Protein AF-A0AAV9E7M4-F1 (afdb_monomer)

Structure (mmCIF, N/CA/C/O backbone):
data_AF-A0AAV9E7M4-F1
#
_entry.id   AF-A0AAV9E7M4-F1
#
loop_
_atom_site.group_PDB
_atom_site.id
_atom_site.type_symbol
_atom_site.label_atom_id
_atom_site.label_alt_id
_atom_site.label_comp_id
_atom_site.lab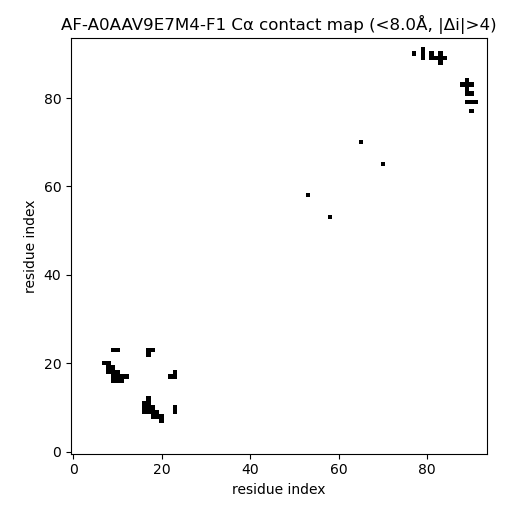el_asym_id
_atom_site.label_entity_id
_atom_site.label_seq_id
_atom_site.pdbx_PDB_ins_code
_atom_site.Cartn_x
_atom_site.Cartn_y
_atom_site.Cartn_z
_atom_site.occupancy
_atom_site.B_iso_or_equiv
_atom_site.auth_seq_id
_atom_site.auth_comp_id
_atom_site.auth_asym_id
_atom_site.auth_atom_id
_atom_site.pdbx_PDB_model_num
ATOM 1 N N . MET A 1 1 ? -23.392 27.775 10.803 1.00 44.06 1 MET A N 1
ATOM 2 C CA . MET A 1 1 ? -24.045 26.462 11.007 1.00 44.06 1 MET A CA 1
ATOM 3 C C . MET A 1 1 ? -23.042 25.546 11.709 1.00 44.06 1 MET A C 1
ATOM 5 O O . MET A 1 1 ? -22.050 25.166 11.103 1.00 44.06 1 MET A O 1
ATOM 9 N N . ARG A 1 2 ? -23.183 25.322 13.024 1.00 49.38 2 ARG A N 1
ATOM 10 C CA . ARG A 1 2 ? -22.173 24.615 13.836 1.00 49.38 2 ARG A CA 1
ATOM 11 C C . ARG A 1 2 ? -22.355 23.107 13.630 1.00 49.38 2 ARG A C 1
ATOM 13 O O . ARG A 1 2 ? -23.387 22.563 14.008 1.00 49.38 2 ARG A O 1
ATOM 20 N N . ARG A 1 3 ? -21.390 22.457 12.969 1.00 53.62 3 ARG A N 1
ATOM 21 C CA . ARG A 1 3 ? -21.380 21.003 12.738 1.00 53.62 3 ARG A CA 1
ATOM 22 C C . ARG A 1 3 ? -21.467 20.316 14.106 1.00 53.62 3 ARG A C 1
ATOM 24 O O . ARG A 1 3 ? -20.610 20.553 14.954 1.00 53.62 3 ARG A O 1
ATOM 31 N N . ARG A 1 4 ? -22.522 19.529 14.337 1.00 59.84 4 ARG A N 1
ATOM 32 C CA . ARG A 1 4 ? -22.651 18.662 15.517 1.00 59.84 4 ARG A CA 1
ATOM 33 C C . ARG A 1 4 ? -21.452 17.715 15.490 1.00 59.84 4 ARG A C 1
ATOM 35 O O . ARG A 1 4 ? -21.364 16.851 14.627 1.00 59.84 4 ARG A O 1
ATOM 42 N N . ILE A 1 5 ? -20.482 17.975 16.355 1.00 60.25 5 ILE A N 1
ATOM 43 C CA . ILE A 1 5 ? -19.310 17.122 16.538 1.00 60.25 5 ILE A CA 1
ATOM 44 C C . ILE A 1 5 ? -19.819 15.795 17.104 1.00 60.25 5 ILE A C 1
ATOM 46 O O . ILE A 1 5 ? -20.762 15.802 17.897 1.00 60.25 5 ILE A O 1
ATOM 50 N N . ASN A 1 6 ? -19.237 14.675 16.678 1.00 65.50 6 ASN A N 1
ATOM 51 C CA . ASN A 1 6 ? -19.617 13.343 17.145 1.00 65.50 6 ASN A CA 1
ATOM 52 C C . ASN A 1 6 ? -19.383 13.252 18.663 1.00 65.50 6 ASN A C 1
ATOM 54 O O . ASN A 1 6 ? -18.258 13.045 19.111 1.00 65.50 6 ASN A O 1
ATOM 58 N N . HIS A 1 7 ? -20.433 13.484 19.450 1.00 68.56 7 HIS A N 1
ATOM 59 C CA . HIS A 1 7 ? -20.403 13.377 20.902 1.00 68.56 7 HIS A CA 1
ATOM 60 C C . HIS A 1 7 ? -20.748 11.943 21.288 1.00 68.56 7 HIS A C 1
ATOM 62 O O . HIS A 1 7 ? -21.818 11.442 20.942 1.00 68.56 7 HIS A O 1
ATOM 68 N N . ILE A 1 8 ? -19.827 11.288 21.987 1.00 73.69 8 ILE A N 1
ATOM 69 C CA . ILE A 1 8 ? -20.048 9.961 22.551 1.00 73.69 8 ILE A CA 1
ATOM 70 C C . ILE A 1 8 ? -20.683 10.174 23.925 1.00 73.69 8 ILE A C 1
ATOM 72 O O . ILE A 1 8 ? -20.004 10.634 24.837 1.00 73.69 8 ILE A O 1
ATOM 76 N N . GLY A 1 9 ? -21.985 9.897 24.033 1.00 76.00 9 GLY A N 1
ATOM 77 C CA . GLY A 1 9 ? -22.751 10.089 25.270 1.00 76.00 9 GLY A CA 1
ATOM 78 C C . GLY A 1 9 ? -22.616 8.944 26.277 1.00 76.00 9 GLY A C 1
ATOM 79 O O . GLY A 1 9 ? -22.788 9.166 27.465 1.00 76.00 9 GLY A O 1
ATOM 80 N N . ALA A 1 10 ? -22.295 7.735 25.813 1.00 80.75 10 ALA A N 1
ATOM 81 C CA . ALA A 1 10 ? -22.037 6.587 26.671 1.00 80.75 10 ALA A CA 1
ATOM 82 C C . ALA A 1 10 ? -21.170 5.552 25.944 1.00 80.75 10 ALA A C 1
ATOM 84 O O . ALA A 1 10 ? -21.218 5.440 24.714 1.00 80.75 10 ALA A O 1
ATOM 85 N N . MET A 1 11 ? -20.387 4.787 26.699 1.00 81.12 11 MET A N 1
ATOM 86 C CA . MET A 1 11 ? -19.574 3.680 26.203 1.00 81.12 11 MET A CA 1
ATOM 87 C C . MET A 1 11 ? -19.762 2.452 27.092 1.00 81.12 11 MET A C 1
ATOM 89 O O . MET A 1 11 ? -19.671 2.539 28.313 1.00 81.12 11 MET A O 1
ATOM 93 N N . HIS A 1 12 ? -20.000 1.299 26.469 1.00 83.94 12 HIS A N 1
ATOM 94 C CA . HIS A 1 12 ? -20.114 0.020 27.163 1.00 83.94 12 HIS A CA 1
ATOM 95 C C . HIS A 1 12 ? -18.766 -0.704 27.158 1.00 83.94 12 HIS A C 1
ATOM 97 O O . HIS A 1 12 ? -18.149 -0.864 26.103 1.00 83.94 12 HIS A O 1
ATOM 103 N N . SER A 1 13 ? -18.329 -1.174 28.324 1.00 79.25 13 SER A N 1
ATOM 104 C CA . SER A 1 13 ? -17.147 -2.025 28.481 1.00 79.25 13 SER A CA 1
ATOM 105 C C . SER A 1 13 ? -17.512 -3.235 29.337 1.00 79.25 13 SER A C 1
ATOM 107 O O . SER A 1 13 ? -17.469 -3.183 30.566 1.00 79.25 13 SER A O 1
ATOM 109 N N . GLY A 1 14 ? -17.902 -4.331 28.681 1.00 81.50 14 GLY A N 1
ATOM 110 C CA . GLY A 1 14 ? -18.472 -5.497 29.360 1.00 81.50 14 GLY A CA 1
ATOM 111 C C . GLY A 1 14 ? -19.830 -5.156 29.976 1.00 81.50 14 GLY A C 1
ATOM 112 O O . GLY A 1 14 ? -20.714 -4.668 29.277 1.00 81.50 14 GLY A O 1
ATOM 113 N N . GLU A 1 15 ? -19.980 -5.385 31.280 1.00 82.38 15 GLU A N 1
ATOM 114 C CA . GLU A 1 15 ? -21.204 -5.060 32.032 1.00 82.38 15 GLU A CA 1
ATOM 115 C C . GLU A 1 15 ? -21.253 -3.602 32.525 1.00 82.38 15 GLU A C 1
ATOM 117 O O . GLU A 1 15 ? -22.278 -3.156 33.035 1.00 82.38 15 GLU A O 1
ATOM 122 N N . GLN A 1 16 ? -20.166 -2.838 32.377 1.00 79.94 16 GL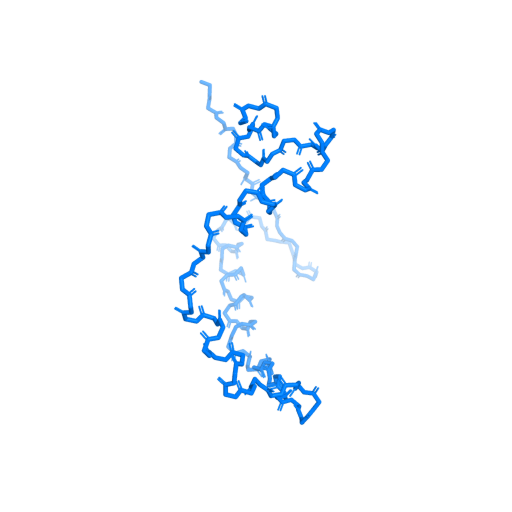N A N 1
ATOM 123 C CA . GLN A 1 16 ? -20.100 -1.452 32.841 1.00 79.94 16 GLN A CA 1
ATOM 124 C C . GLN A 1 16 ? -20.504 -0.467 31.740 1.00 79.94 16 GLN A C 1
ATOM 126 O O . GLN A 1 16 ? -20.058 -0.577 30.593 1.00 79.94 16 GLN A O 1
ATOM 131 N N . VAL A 1 17 ? -21.313 0.528 32.115 1.00 85.75 17 VAL A N 1
ATOM 132 C CA . VAL A 1 17 ? -21.695 1.667 31.269 1.00 85.75 17 VAL A CA 1
ATOM 133 C C . VAL A 1 17 ? -20.996 2.915 31.792 1.00 85.75 17 VAL A C 1
ATOM 135 O O . VAL A 1 17 ? -21.156 3.274 32.956 1.00 85.75 17 VAL A O 1
ATOM 138 N N . LEU A 1 18 ? -20.210 3.562 30.935 1.00 83.94 18 LEU A N 1
ATOM 139 C CA . LEU A 1 18 ? -19.523 4.813 31.240 1.00 83.94 18 LEU A CA 1
ATOM 140 C C . LEU A 1 18 ? -20.208 5.958 30.500 1.00 83.94 18 LEU A C 1
ATOM 142 O O . LEU A 1 18 ? -20.248 5.952 29.272 1.00 83.94 18 LEU A O 1
ATOM 146 N N . GLU A 1 19 ? -20.711 6.941 31.239 1.00 84.12 19 GLU A N 1
ATOM 147 C CA . GLU A 1 19 ? -21.390 8.125 30.686 1.00 84.12 19 GLU A CA 1
ATOM 148 C C . GLU A 1 19 ? -20.541 9.397 30.826 1.00 84.12 19 GLU A C 1
ATOM 150 O O . GLU A 1 19 ? -20.650 10.331 30.031 1.00 84.12 19 GLU A O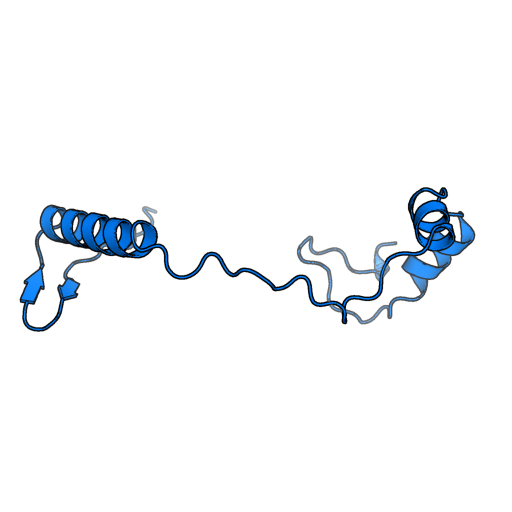 1
ATOM 155 N N . ALA A 1 20 ? -19.645 9.438 31.817 1.00 84.19 20 ALA A N 1
ATOM 156 C CA . ALA A 1 20 ? -18.765 10.576 32.018 1.00 84.19 20 ALA A CA 1
ATOM 157 C C . ALA A 1 20 ? -17.659 10.609 30.954 1.00 84.19 20 ALA A C 1
ATOM 159 O O . ALA A 1 20 ? -16.946 9.633 30.711 1.00 84.19 20 ALA A O 1
ATOM 160 N N . GLN A 1 21 ? -17.474 11.777 30.336 1.00 80.69 21 GLN A N 1
ATOM 161 C CA . GLN A 1 21 ? -16.534 11.951 29.230 1.00 80.69 21 GLN A CA 1
ATOM 162 C C . GLN A 1 21 ? -15.077 11.645 29.621 1.00 80.69 21 GLN A C 1
ATOM 164 O O . GLN A 1 21 ? -14.322 11.129 28.796 1.00 80.69 21 GLN A O 1
ATOM 169 N N . GLU A 1 22 ? -14.674 11.954 30.854 1.00 85.38 22 GLU A N 1
ATOM 170 C CA . GLU A 1 22 ? -13.319 11.660 31.338 1.00 85.38 22 GLU A CA 1
ATOM 171 C C . GLU A 1 22 ? -13.090 10.157 31.522 1.00 85.38 22 GLU A C 1
ATOM 173 O O . GLU A 1 22 ? -12.041 9.649 31.125 1.00 85.38 22 GLU A O 1
ATOM 178 N N . ASP A 1 23 ? -14.098 9.421 31.987 1.00 83.81 23 ASP A N 1
ATOM 179 C CA . ASP A 1 23 ? -14.010 7.967 32.142 1.00 83.81 23 ASP A CA 1
ATOM 180 C C . ASP A 1 23 ? -13.907 7.274 30.778 1.00 83.81 23 ASP A C 1
ATOM 182 O O . ASP A 1 23 ? -13.087 6.373 30.589 1.00 83.81 23 ASP A O 1
ATOM 186 N N . ILE A 1 24 ? -14.667 7.755 29.786 1.00 85.44 24 ILE A N 1
ATOM 187 C CA . ILE A 1 24 ? -14.588 7.278 28.397 1.00 85.44 24 ILE A CA 1
ATOM 188 C C . ILE A 1 24 ? -13.189 7.533 27.814 1.00 85.44 24 ILE A C 1
ATOM 190 O O . ILE A 1 24 ? -12.605 6.644 27.186 1.00 85.44 24 ILE A O 1
ATOM 194 N N . LYS A 1 25 ? -12.619 8.728 28.025 1.00 87.06 25 LYS A N 1
ATOM 195 C CA . LYS A 1 25 ? -11.251 9.046 27.575 1.00 87.06 25 LYS A CA 1
ATOM 196 C C . LYS A 1 25 ? -10.229 8.123 28.229 1.00 87.06 25 LYS A C 1
ATOM 198 O O . LYS A 1 25 ? -9.383 7.565 27.528 1.00 87.06 25 LYS A O 1
ATOM 203 N N . GLN A 1 26 ? -10.311 7.948 29.545 1.00 87.25 26 GLN A N 1
ATOM 204 C CA . GLN A 1 26 ? -9.367 7.127 30.293 1.00 87.25 26 GLN A CA 1
ATOM 205 C C . GLN A 1 26 ? -9.446 5.655 29.870 1.00 87.25 26 GLN A C 1
ATOM 207 O O . GLN A 1 26 ? -8.407 5.012 29.689 1.00 87.25 26 GLN A O 1
ATOM 212 N N . LEU A 1 27 ? -10.658 5.138 29.642 1.00 87.12 27 LEU A N 1
ATOM 213 C CA . LEU A 1 27 ? -10.876 3.792 29.121 1.00 87.12 27 LEU A CA 1
ATOM 214 C C . LEU A 1 27 ? -10.225 3.616 27.743 1.00 87.12 27 LEU A C 1
ATOM 216 O O . LEU A 1 27 ? -9.493 2.647 27.540 1.00 87.12 27 LEU A O 1
ATOM 220 N N . LEU A 1 28 ? -10.441 4.555 26.816 1.00 87.81 28 LEU A N 1
ATOM 221 C CA . LEU A 1 28 ? -9.854 4.503 25.474 1.00 87.81 28 LEU A CA 1
ATOM 222 C C . LEU A 1 28 ? -8.326 4.527 25.522 1.00 87.81 28 LEU A C 1
ATOM 224 O O . LEU A 1 28 ? -7.672 3.681 24.907 1.00 87.81 28 LEU A O 1
ATOM 228 N N . VAL A 1 29 ? -7.752 5.464 26.279 1.00 90.12 29 VAL A N 1
ATOM 229 C CA . VAL A 1 29 ? -6.297 5.573 26.438 1.00 90.12 29 VAL A CA 1
ATOM 230 C C . VAL A 1 29 ? -5.734 4.283 27.023 1.00 90.12 29 VAL A C 1
ATOM 232 O O . VAL A 1 29 ? -4.767 3.750 26.480 1.00 90.12 29 VAL A O 1
ATOM 235 N N . SER A 1 30 ? -6.346 3.743 28.079 1.00 86.81 30 SER A N 1
ATOM 236 C CA . SER A 1 30 ? -5.924 2.482 28.698 1.00 86.81 30 SER A CA 1
ATOM 237 C C . SER A 1 30 ? -5.999 1.308 27.716 1.00 86.81 30 SER A C 1
ATOM 239 O O . SER A 1 30 ? -5.008 0.596 27.525 1.00 86.81 30 SER A O 1
ATOM 241 N N . HIS A 1 31 ? -7.133 1.153 27.026 1.00 86.00 31 HIS A N 1
ATOM 242 C CA . HIS A 1 31 ? -7.367 0.083 26.060 1.00 86.00 31 HIS A CA 1
ATOM 243 C C . HIS A 1 31 ? -6.312 0.081 24.953 1.00 86.00 31 HIS A C 1
ATOM 245 O O . HIS A 1 31 ? -5.657 -0.936 24.717 1.00 86.00 31 HIS A O 1
ATOM 251 N N . PHE A 1 32 ? -6.099 1.228 24.304 1.00 85.12 32 PHE A N 1
ATOM 252 C CA . PHE A 1 32 ? -5.132 1.325 23.216 1.00 85.12 32 PHE A CA 1
ATOM 253 C C . PHE A 1 32 ? -3.690 1.251 23.718 1.00 85.12 32 PHE A C 1
ATOM 255 O O . PHE A 1 32 ? -2.876 0.567 23.105 1.00 85.12 32 PHE A O 1
ATOM 262 N N . THR A 1 33 ? -3.368 1.839 24.872 1.00 86.00 33 THR A N 1
ATOM 263 C CA . THR A 1 33 ? -2.031 1.702 25.473 1.00 86.00 33 THR A CA 1
ATOM 264 C C . THR A 1 33 ? -1.687 0.236 25.716 1.00 86.00 33 THR A C 1
ATOM 266 O O . THR A 1 33 ? -0.585 -0.194 25.389 1.00 86.00 33 THR A O 1
ATOM 269 N N . LEU A 1 34 ? -2.622 -0.560 26.240 1.00 81.25 34 LEU A N 1
ATOM 270 C CA . LEU A 1 34 ? -2.426 -2.000 26.418 1.00 81.25 34 LEU A CA 1
ATOM 271 C C . LEU A 1 34 ? -2.360 -2.740 25.077 1.00 81.25 34 LEU A C 1
ATOM 273 O O . LEU A 1 34 ? -1.512 -3.616 24.906 1.00 81.25 34 LEU A O 1
ATOM 277 N N . ALA A 1 35 ? -3.208 -2.371 24.115 1.00 77.94 35 ALA A N 1
ATOM 278 C CA . ALA A 1 35 ? -3.221 -2.975 22.787 1.00 77.94 35 ALA A CA 1
ATOM 279 C C . ALA A 1 35 ? -1.903 -2.772 22.021 1.00 77.94 35 ALA A C 1
ATOM 281 O O . ALA A 1 35 ? -1.518 -3.678 21.282 1.00 77.94 35 ALA A O 1
ATOM 282 N N . TYR A 1 36 ? -1.238 -1.625 22.216 1.00 74.88 36 TYR A N 1
ATOM 283 C CA . TYR A 1 36 ? 0.037 -1.266 21.584 1.00 74.88 36 TYR A CA 1
ATOM 284 C C . TYR A 1 36 ? 1.276 -1.638 22.416 1.00 74.88 36 TYR A C 1
ATOM 286 O O . TYR A 1 36 ? 2.342 -1.828 21.843 1.00 74.88 36 TYR A O 1
ATOM 294 N N . LYS A 1 37 ? 1.167 -1.757 23.748 1.00 72.69 37 LYS A N 1
ATOM 295 C CA . LYS A 1 37 ? 2.253 -2.275 24.607 1.00 72.69 37 LYS A CA 1
ATOM 296 C C . LYS A 1 37 ? 2.418 -3.780 24.498 1.00 72.69 37 LYS A C 1
ATOM 298 O O . LYS A 1 37 ? 3.511 -4.295 24.717 1.00 72.69 37 LYS A O 1
ATOM 303 N N . LYS A 1 38 ? 1.328 -4.500 24.229 1.00 61.53 38 LYS A N 1
ATOM 304 C CA . LYS A 1 38 ? 1.412 -5.922 23.933 1.00 61.53 38 LYS A CA 1
ATOM 305 C C . LYS A 1 38 ? 2.192 -6.023 22.630 1.00 61.53 38 LYS A C 1
ATOM 307 O O . LYS A 1 38 ? 1.700 -5.559 21.606 1.00 61.53 38 LYS A O 1
ATOM 312 N N . ASP A 1 39 ? 3.382 -6.614 22.698 1.00 61.22 39 ASP A N 1
ATOM 313 C CA . ASP A 1 39 ? 4.191 -7.067 21.563 1.00 61.22 39 ASP A CA 1
ATOM 314 C C . ASP A 1 39 ? 3.383 -8.140 20.805 1.00 61.22 39 ASP A C 1
ATOM 316 O O . ASP A 1 39 ? 3.674 -9.338 20.811 1.00 61.22 39 ASP A O 1
ATOM 320 N N . ARG A 1 40 ? 2.243 -7.734 20.234 1.00 57.53 40 ARG A N 1
ATOM 321 C CA . ARG A 1 40 ? 1.420 -8.540 19.352 1.00 57.53 40 ARG A CA 1
ATOM 322 C C . ARG A 1 40 ? 2.231 -8.634 18.096 1.00 57.53 40 ARG A C 1
ATOM 324 O O . ARG A 1 40 ? 2.113 -7.761 17.247 1.00 57.53 40 ARG A O 1
ATOM 331 N N . HIS A 1 41 ? 3.100 -9.641 18.108 1.00 57.09 41 HIS A N 1
ATOM 332 C CA . HIS A 1 41 ? 3.883 -10.155 17.010 1.00 57.09 41 HIS A CA 1
ATOM 333 C C . HIS A 1 41 ? 4.068 -9.065 15.981 1.00 57.09 41 HIS A C 1
ATOM 335 O O . HIS A 1 41 ? 3.269 -8.958 15.049 1.00 57.09 41 HIS A O 1
ATOM 341 N N . ARG A 1 42 ? 5.099 -8.229 16.185 1.00 54.09 42 ARG A N 1
ATOM 342 C CA . ARG A 1 42 ? 5.758 -7.550 15.072 1.00 54.09 42 ARG A CA 1
ATOM 343 C C . ARG A 1 42 ? 5.692 -8.565 13.948 1.00 54.09 42 ARG A C 1
ATOM 345 O O . ARG A 1 42 ? 6.229 -9.652 14.153 1.00 54.09 42 ARG A O 1
ATOM 352 N N . ILE A 1 43 ? 4.870 -8.313 12.923 1.00 56.00 43 ILE A N 1
ATOM 353 C CA . ILE A 1 43 ? 4.648 -9.295 11.870 1.00 56.00 43 ILE A CA 1
ATOM 354 C C . ILE A 1 43 ? 6.039 -9.447 11.290 1.00 56.00 43 ILE A C 1
ATOM 356 O O . ILE A 1 43 ? 6.499 -8.602 10.524 1.00 56.00 43 ILE A O 1
ATOM 360 N N . SER A 1 44 ? 6.769 -10.454 11.759 1.00 54.22 44 SER A N 1
ATOM 361 C CA . SER A 1 44 ? 7.953 -10.922 11.105 1.00 54.22 44 SER A CA 1
ATOM 362 C C . SER A 1 44 ? 7.329 -11.588 9.911 1.00 54.22 44 SER A C 1
ATOM 364 O O . SER A 1 44 ? 6.941 -12.755 9.948 1.00 54.22 44 SER A O 1
ATOM 366 N N . VAL A 1 45 ? 7.115 -10.779 8.878 1.00 56.78 45 VAL A N 1
ATOM 367 C CA . VAL A 1 45 ? 7.129 -11.295 7.535 1.00 56.78 45 VAL A CA 1
ATOM 368 C C . VAL A 1 45 ? 8.490 -11.962 7.494 1.00 56.78 45 VAL A C 1
ATOM 370 O O . VAL A 1 45 ? 9.518 -11.289 7.436 1.00 56.78 45 VAL A O 1
ATOM 373 N N . SER A 1 46 ? 8.486 -13.276 7.726 1.00 58.19 46 SER A N 1
ATOM 374 C CA . SER A 1 46 ? 9.487 -14.160 7.172 1.00 58.19 46 SER A CA 1
ATOM 375 C C . SER A 1 46 ? 9.615 -13.656 5.748 1.00 58.19 46 SER A C 1
ATOM 377 O O . SER A 1 46 ? 8.655 -13.742 4.979 1.00 58.19 46 SER A O 1
ATOM 379 N N . VAL A 1 47 ? 10.691 -12.919 5.468 1.00 60.28 47 VAL A N 1
ATOM 380 C CA . VAL A 1 47 ? 11.036 -12.525 4.108 1.00 60.28 47 VAL A CA 1
ATOM 381 C C . VAL A 1 47 ? 11.448 -13.850 3.503 1.00 60.28 47 VAL A C 1
ATOM 383 O O . VAL A 1 47 ? 12.613 -14.232 3.564 1.00 60.28 47 VAL A O 1
ATOM 386 N N . ASP A 1 48 ? 10.424 -14.612 3.138 1.00 60.06 48 ASP A N 1
ATOM 387 C CA . ASP A 1 48 ? 10.520 -16.019 2.834 1.00 60.06 48 ASP A CA 1
ATOM 388 C C . ASP A 1 48 ? 11.470 -16.173 1.655 1.00 60.06 48 ASP A C 1
ATOM 390 O O . ASP A 1 48 ? 11.578 -15.281 0.801 1.00 60.06 48 ASP A O 1
ATOM 394 N N . GLU A 1 49 ? 12.145 -17.312 1.588 1.00 58.84 49 GLU A N 1
ATOM 395 C CA . GLU A 1 49 ? 13.020 -17.653 0.462 1.00 58.84 49 GLU A CA 1
ATOM 396 C C . GLU A 1 49 ? 12.253 -17.676 -0.881 1.00 58.84 49 GLU A C 1
ATOM 398 O O . GLU A 1 49 ? 12.866 -17.597 -1.947 1.00 58.84 49 GLU A O 1
ATOM 403 N N . ASP A 1 50 ? 10.915 -17.684 -0.816 1.00 65.50 50 ASP A N 1
ATOM 404 C CA . ASP A 1 50 ? 9.967 -17.610 -1.931 1.00 65.50 50 ASP A CA 1
ATOM 405 C C . ASP A 1 50 ? 9.792 -16.208 -2.539 1.00 65.50 50 ASP A C 1
ATOM 407 O O . ASP A 1 50 ? 9.206 -16.060 -3.622 1.00 65.50 50 ASP A O 1
ATOM 411 N N . LEU A 1 51 ? 10.301 -15.148 -1.900 1.00 71.12 51 LEU A N 1
ATOM 412 C CA . LEU A 1 51 ? 10.338 -13.838 -2.544 1.00 71.12 51 LEU A CA 1
ATOM 413 C C . LEU A 1 51 ? 11.400 -13.848 -3.643 1.00 71.12 51 LEU A C 1
ATOM 415 O O . LEU A 1 51 ? 12.601 -13.954 -3.389 1.00 71.12 51 LEU A O 1
ATOM 419 N N . LYS A 1 52 ? 10.949 -13.692 -4.895 1.00 77.38 52 LYS A N 1
ATOM 420 C CA . LYS A 1 52 ? 11.841 -13.576 -6.054 1.00 77.38 52 LYS A CA 1
ATOM 421 C C . LYS A 1 52 ? 12.856 -12.464 -5.806 1.00 77.38 52 LYS A C 1
ATOM 423 O O . LYS A 1 52 ? 12.505 -11.285 -5.759 1.00 77.38 52 LYS A O 1
ATOM 428 N N . LYS A 1 53 ? 14.123 -12.853 -5.668 1.00 79.94 53 LYS A N 1
ATOM 429 C CA . LYS A 1 53 ? 15.229 -11.911 -5.506 1.00 79.94 53 LYS A CA 1
ATOM 430 C C . LYS A 1 53 ? 15.360 -11.075 -6.775 1.00 79.94 53 LYS A C 1
ATOM 432 O O . LYS A 1 53 ? 15.391 -11.611 -7.882 1.00 79.94 53 LYS A O 1
ATOM 437 N N . VAL A 1 54 ? 15.444 -9.761 -6.597 1.00 82.69 54 VAL A N 1
ATOM 438 C CA . VAL A 1 54 ? 15.714 -8.820 -7.686 1.00 82.69 54 VAL A CA 1
ATOM 439 C C . VAL A 1 54 ? 17.117 -9.105 -8.217 1.00 82.69 54 VAL A C 1
ATOM 441 O O . VAL A 1 54 ? 18.093 -9.112 -7.466 1.00 82.69 54 VAL A O 1
ATOM 444 N N . THR A 1 55 ? 17.215 -9.392 -9.508 1.00 86.38 55 THR A N 1
ATOM 445 C CA . THR A 1 55 ? 18.483 -9.657 -10.194 1.00 86.38 55 THR A CA 1
ATOM 446 C C . THR A 1 55 ? 19.208 -8.344 -10.505 1.00 86.38 55 THR A C 1
ATOM 448 O O . THR A 1 55 ? 18.604 -7.274 -10.521 1.00 86.38 55 THR A O 1
ATOM 451 N N . GLY A 1 56 ? 20.506 -8.407 -10.821 1.00 86.81 56 GLY A N 1
ATOM 452 C CA . GLY A 1 56 ? 21.278 -7.211 -11.189 1.00 86.81 56 GLY A CA 1
ATOM 453 C C . GLY A 1 56 ? 20.676 -6.423 -12.362 1.0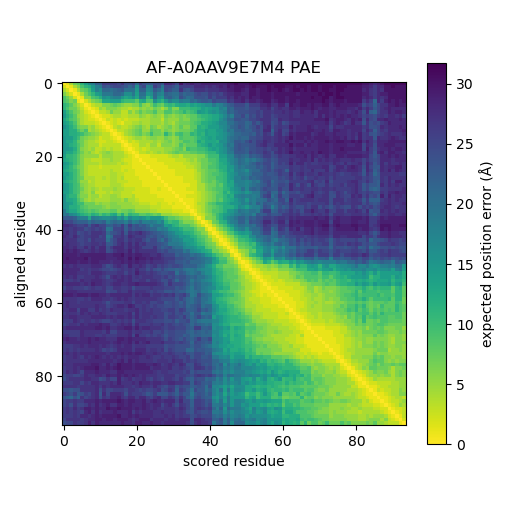0 86.81 56 GLY A C 1
ATOM 454 O O . GLY A 1 56 ? 20.632 -5.201 -12.312 1.00 86.81 56 GLY A O 1
ATOM 455 N N . HIS A 1 57 ? 20.129 -7.105 -13.376 1.00 87.00 57 HIS A N 1
ATOM 456 C CA . HIS A 1 57 ? 19.490 -6.429 -14.512 1.00 87.00 57 HIS A CA 1
ATOM 457 C C . HIS A 1 57 ? 18.187 -5.720 -14.122 1.00 87.00 57 HIS A C 1
ATOM 459 O O . HIS A 1 57 ? 17.915 -4.638 -14.627 1.00 87.00 57 HIS A O 1
ATOM 465 N N . MET A 1 58 ? 17.409 -6.283 -13.189 1.00 88.00 58 MET A N 1
ATOM 466 C CA . MET A 1 58 ? 16.189 -5.637 -12.697 1.00 88.00 58 MET A CA 1
ATOM 467 C C . MET A 1 58 ? 16.504 -4.349 -11.927 1.00 88.00 58 MET A C 1
ATOM 469 O O . MET A 1 58 ? 15.724 -3.403 -11.992 1.00 88.00 58 MET A O 1
ATOM 473 N N . TRP A 1 59 ? 17.645 -4.292 -11.230 1.00 88.56 59 TRP A N 1
ATOM 474 C CA . TRP A 1 59 ? 18.131 -3.056 -10.609 1.00 88.56 59 TRP A CA 1
ATOM 475 C C . TRP A 1 59 ? 18.489 -2.002 -11.654 1.00 88.56 59 TRP A C 1
ATOM 477 O O . TRP A 1 59 ? 18.041 -0.863 -11.555 1.00 88.56 59 TRP A O 1
ATOM 487 N N . THR A 1 60 ? 19.223 -2.396 -12.696 1.00 88.44 60 THR A N 1
ATOM 488 C CA . THR A 1 60 ? 19.565 -1.492 -13.801 1.00 88.44 60 THR A CA 1
ATOM 489 C C . THR A 1 60 ? 18.320 -0.965 -14.519 1.00 88.44 60 THR A C 1
ATOM 491 O O . THR A 1 60 ? 18.247 0.223 -14.814 1.00 88.44 60 THR A O 1
ATOM 494 N N . ASP A 1 61 ? 17.314 -1.810 -14.749 1.00 87.25 61 ASP A N 1
ATOM 495 C CA . ASP A 1 61 ? 16.048 -1.406 -15.372 1.00 87.25 61 ASP A CA 1
ATOM 496 C C . ASP A 1 61 ? 15.235 -0.430 -14.508 1.00 87.25 61 ASP A C 1
ATOM 498 O O . ASP A 1 61 ? 14.484 0.386 -15.048 1.00 87.25 61 ASP A O 1
ATOM 502 N N . LEU A 1 62 ? 15.362 -0.517 -13.179 1.00 86.38 62 LEU A N 1
ATOM 503 C CA . LEU A 1 62 ? 14.678 0.370 -12.238 1.00 86.38 62 LEU A CA 1
ATOM 504 C C . LEU A 1 62 ? 15.306 1.770 -12.213 1.00 86.38 62 LEU A C 1
ATOM 506 O O . LEU A 1 62 ? 14.592 2.762 -12.081 1.00 86.38 62 LEU A O 1
ATOM 510 N N . GLU A 1 63 ? 16.629 1.840 -12.347 1.00 89.75 63 GLU A N 1
ATOM 511 C CA . GLU A 1 63 ? 17.390 3.094 -12.387 1.00 89.75 63 GLU A CA 1
ATOM 512 C C . GLU A 1 63 ? 17.428 3.721 -13.788 1.00 89.75 63 GLU A C 1
ATOM 514 O O . GLU A 1 63 ? 17.751 4.902 -13.942 1.00 89.75 63 GLU A O 1
ATOM 519 N N . ALA A 1 64 ? 17.088 2.950 -14.823 1.00 89.00 64 ALA A N 1
ATOM 520 C CA . ALA A 1 64 ? 17.103 3.422 -16.194 1.00 89.00 64 ALA A CA 1
ATOM 521 C C . ALA A 1 64 ? 16.066 4.542 -16.425 1.00 89.00 64 ALA A C 1
ATOM 523 O O . ALA A 1 64 ? 14.910 4.440 -15.999 1.00 89.00 64 ALA A O 1
ATOM 524 N N . PRO A 1 65 ? 16.425 5.600 -17.175 1.00 89.88 65 PRO A N 1
ATOM 525 C CA . PRO A 1 65 ? 15.481 6.648 -17.530 1.00 89.88 65 PRO A CA 1
ATOM 526 C C . PRO A 1 65 ? 14.348 6.100 -18.408 1.00 89.88 65 PRO A C 1
ATOM 528 O O . PRO A 1 65 ? 14.550 5.267 -19.296 1.00 89.88 65 PRO A O 1
ATOM 531 N N . PHE A 1 66 ? 13.133 6.612 -18.202 1.00 89.31 66 PHE A N 1
ATOM 532 C CA . PHE A 1 66 ? 11.996 6.245 -19.040 1.00 89.31 66 PHE A CA 1
ATOM 533 C C . PHE A 1 66 ? 12.156 6.811 -20.453 1.00 89.31 66 PHE A C 1
ATOM 535 O O . PHE A 1 66 ? 12.367 8.008 -20.643 1.00 89.31 66 PHE A O 1
ATOM 542 N N . SER A 1 67 ? 11.984 5.962 -21.467 1.00 90.62 67 SER A N 1
ATOM 543 C CA . SER A 1 67 ? 11.902 6.439 -22.846 1.00 90.62 67 SER A CA 1
ATOM 544 C C . SER A 1 67 ? 10.549 7.101 -23.106 1.00 90.62 67 SER A C 1
ATOM 546 O O . SER A 1 67 ? 9.511 6.652 -22.614 1.00 90.62 67 SER A O 1
ATOM 548 N N . VAL A 1 68 ? 10.537 8.137 -23.948 1.00 89.88 68 VAL A N 1
ATOM 549 C CA . VAL A 1 68 ? 9.304 8.843 -24.345 1.00 89.88 68 VAL A CA 1
ATOM 550 C C . VAL A 1 68 ? 8.255 7.871 -24.891 1.00 89.88 68 VAL A C 1
ATOM 552 O O . VAL A 1 68 ? 7.076 7.982 -24.568 1.00 89.88 68 VAL A O 1
ATOM 555 N N . ASN A 1 69 ? 8.677 6.875 -25.673 1.00 89.81 69 ASN A N 1
ATOM 556 C CA . ASN A 1 69 ? 7.776 5.861 -26.221 1.00 89.81 69 ASN A CA 1
ATOM 557 C C . ASN A 1 69 ? 7.155 4.983 -25.126 1.00 89.81 69 ASN A C 1
ATOM 559 O O . ASN A 1 69 ? 5.966 4.678 -25.200 1.00 89.81 69 ASN A O 1
ATOM 563 N N . LYS A 1 70 ? 7.927 4.611 -24.094 1.00 87.00 70 LYS A N 1
ATOM 564 C CA . LYS A 1 70 ? 7.429 3.834 -22.948 1.00 87.00 70 LYS A CA 1
ATOM 565 C C . LYS A 1 70 ? 6.406 4.637 -22.143 1.00 87.00 70 LYS A C 1
ATOM 567 O O . LYS A 1 70 ? 5.368 4.087 -21.788 1.00 87.00 70 LYS A O 1
ATOM 572 N N . VAL A 1 71 ? 6.659 5.930 -21.930 1.00 88.12 71 VAL A N 1
ATOM 573 C CA . VAL A 1 71 ? 5.715 6.838 -21.256 1.00 88.12 71 VAL A CA 1
ATOM 574 C C . VAL A 1 71 ? 4.432 6.989 -22.071 1.00 88.12 71 VAL A C 1
ATOM 576 O O . VAL A 1 71 ? 3.350 6.757 -21.543 1.00 88.12 71 VAL A O 1
ATOM 579 N N . LYS A 1 72 ? 4.536 7.300 -23.369 1.00 86.00 72 LYS A N 1
ATOM 580 C CA . LYS A 1 7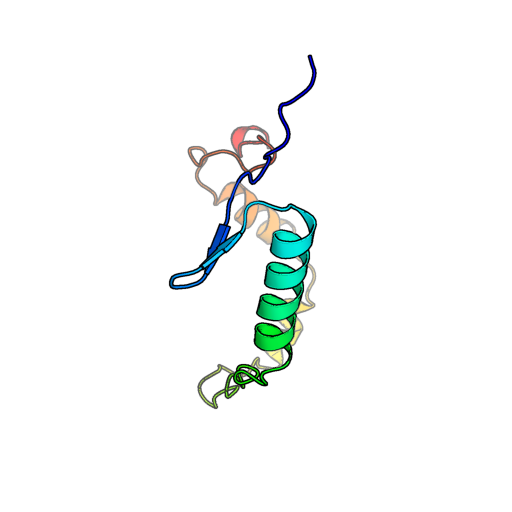2 ? 3.367 7.435 -24.252 1.00 86.00 72 LYS A CA 1
ATOM 581 C C . LYS A 1 72 ? 2.528 6.165 -24.273 1.00 86.00 72 LYS A C 1
ATOM 583 O O . LYS A 1 72 ? 1.317 6.241 -24.115 1.00 86.00 72 LYS A O 1
ATOM 588 N N . LYS A 1 73 ? 3.169 5.001 -24.417 1.00 86.62 73 LYS A N 1
ATOM 589 C CA . LYS A 1 73 ? 2.462 3.722 -24.363 1.00 86.62 73 LYS A CA 1
ATOM 590 C C . LYS A 1 73 ? 1.725 3.576 -23.033 1.00 86.62 73 LYS A C 1
ATOM 592 O O . LYS A 1 73 ? 0.530 3.361 -23.052 1.00 86.62 73 LYS A O 1
ATOM 597 N N . ALA A 1 74 ? 2.392 3.765 -21.897 1.00 84.81 74 ALA A N 1
ATOM 598 C CA . ALA A 1 74 ? 1.755 3.608 -20.589 1.00 84.81 74 ALA A CA 1
ATOM 599 C C . ALA A 1 74 ? 0.559 4.553 -20.361 1.00 84.81 74 ALA A C 1
ATOM 601 O O . ALA A 1 74 ? -0.408 4.154 -19.723 1.00 84.81 74 ALA A O 1
ATOM 602 N N . VAL A 1 75 ? 0.613 5.781 -20.885 1.00 80.75 75 VAL A N 1
ATOM 603 C CA . VAL A 1 75 ? -0.480 6.760 -20.760 1.00 80.75 75 VAL A CA 1
ATOM 604 C C . VAL A 1 75 ? -1.678 6.384 -21.636 1.00 80.75 75 VAL A C 1
ATOM 606 O O . VAL A 1 75 ? -2.812 6.420 -21.166 1.00 80.75 75 VAL A O 1
ATOM 609 N N . PHE A 1 76 ? -1.440 5.995 -22.891 1.00 79.44 76 PHE A N 1
ATOM 610 C CA . PHE A 1 76 ? -2.507 5.756 -23.873 1.00 79.44 76 PHE A CA 1
ATOM 611 C C . PHE A 1 76 ? -2.977 4.296 -23.965 1.00 79.44 76 PHE A C 1
ATOM 613 O O . PHE A 1 76 ? -3.968 4.021 -24.633 1.00 79.44 76 PHE A O 1
ATOM 620 N N . ASP A 1 77 ? -2.309 3.362 -23.284 1.00 82.25 77 ASP A N 1
ATOM 621 C CA . ASP A 1 77 ? -2.733 1.954 -23.155 1.00 82.25 77 ASP A CA 1
ATOM 622 C C . ASP A 1 77 ? -3.838 1.774 -22.093 1.00 82.25 77 ASP A C 1
ATOM 624 O O . ASP A 1 77 ? -4.277 0.663 -21.795 1.00 82.25 77 ASP A O 1
ATOM 628 N N . VAL A 1 78 ? -4.309 2.873 -21.494 1.00 77.69 78 VAL A N 1
ATOM 629 C CA . VAL A 1 78 ? -5.414 2.854 -20.539 1.00 77.69 78 VAL A CA 1
ATOM 630 C C . VAL A 1 78 ? -6.731 3.149 -21.256 1.00 77.69 78 VAL A C 1
ATOM 632 O O . VAL A 1 78 ? -6.857 4.127 -21.989 1.00 77.69 78 VAL A O 1
ATOM 635 N N . ALA A 1 79 ? -7.735 2.301 -21.027 1.00 78.50 79 ALA A N 1
ATOM 636 C CA . ALA A 1 79 ? -9.048 2.450 -21.642 1.00 78.50 79 ALA A CA 1
ATOM 637 C C . ALA A 1 79 ? -9.705 3.797 -21.270 1.00 78.50 79 ALA A C 1
ATOM 639 O O . ALA A 1 79 ? -9.785 4.166 -20.096 1.00 78.50 79 ALA A O 1
ATOM 640 N N . LEU A 1 80 ? -10.172 4.530 -22.288 1.00 76.19 80 LEU A N 1
ATOM 641 C CA . LEU A 1 80 ? -10.719 5.893 -22.177 1.00 76.19 80 LEU A CA 1
ATOM 642 C C . LEU A 1 80 ? -12.032 5.986 -21.386 1.00 76.19 80 LEU A C 1
ATOM 644 O O . LEU A 1 80 ? -12.491 7.088 -21.080 1.00 76.19 80 LEU A O 1
ATOM 648 N N . ASP A 1 81 ? -12.664 4.850 -21.123 1.00 79.75 81 ASP A N 1
ATOM 649 C CA . ASP A 1 81 ? -13.908 4.689 -20.376 1.00 79.75 81 ASP A CA 1
ATOM 650 C C . ASP A 1 81 ? -13.677 4.358 -18.894 1.00 79.75 81 ASP A C 1
ATOM 652 O O . ASP A 1 81 ? -14.642 4.205 -18.142 1.00 79.75 81 ASP A O 1
ATOM 656 N N . LYS A 1 82 ? -12.416 4.288 -18.438 1.00 80.38 82 LYS A N 1
ATOM 657 C CA . LYS A 1 82 ? -12.131 4.164 -17.008 1.00 80.38 82 LYS A CA 1
ATOM 658 C C . LYS A 1 82 ? -12.651 5.373 -16.238 1.00 80.38 82 LYS A C 1
ATOM 660 O O . LYS A 1 82 ? -12.546 6.520 -16.674 1.00 80.38 82 LYS A O 1
ATOM 665 N N . ALA A 1 83 ? -13.174 5.083 -15.048 1.00 83.56 83 ALA A N 1
ATOM 666 C CA . ALA A 1 83 ? -13.564 6.097 -14.084 1.00 83.56 83 ALA A CA 1
ATOM 667 C C . ALA A 1 83 ? -12.386 7.053 -13.798 1.00 83.56 83 ALA A C 1
ATOM 669 O O . ALA A 1 83 ? -11.233 6.607 -13.784 1.00 83.56 83 ALA A O 1
ATOM 670 N N . PRO A 1 84 ? -12.662 8.352 -13.581 1.00 82.56 84 PRO A N 1
ATOM 671 C CA . PRO A 1 84 ? -11.628 9.334 -13.287 1.00 82.56 84 PRO A CA 1
ATOM 672 C C . PRO A 1 84 ? -10.886 8.992 -11.990 1.00 82.56 84 PRO A C 1
ATOM 674 O O . PRO A 1 84 ? -11.431 8.350 -11.086 1.00 82.56 84 PRO A O 1
ATOM 677 N N . SER A 1 85 ? -9.640 9.451 -11.905 1.00 81.44 85 SER A N 1
ATOM 678 C CA . SER A 1 85 ? -8.833 9.369 -10.688 1.00 81.44 85 SER A CA 1
ATOM 679 C C . SER A 1 85 ? -9.488 10.152 -9.532 1.00 81.44 85 SER A C 1
ATOM 681 O O . SER A 1 85 ? -10.386 10.965 -9.762 1.00 81.44 85 SER A O 1
ATOM 683 N N . PRO A 1 86 ? -9.051 9.960 -8.270 1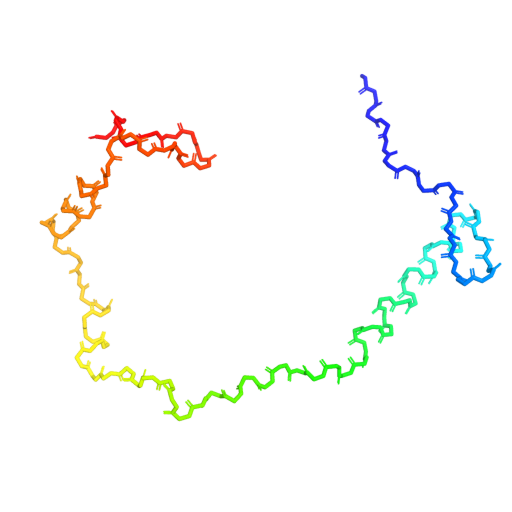.00 88.81 86 PRO A N 1
ATOM 684 C CA . PRO A 1 86 ? -9.569 10.719 -7.124 1.00 88.81 86 PRO A CA 1
ATOM 685 C C . PRO A 1 86 ? -9.415 12.246 -7.246 1.00 88.81 86 PRO A C 1
ATOM 687 O O . PRO A 1 86 ? -10.087 12.986 -6.533 1.00 88.81 86 PRO A O 1
ATOM 690 N N . ASP A 1 87 ? -8.540 12.712 -8.142 1.00 85.31 87 ASP A N 1
ATOM 691 C CA . ASP A 1 87 ? -8.353 14.120 -8.511 1.00 85.31 87 ASP A CA 1
ATOM 692 C C . ASP A 1 87 ? -9.428 14.661 -9.481 1.00 85.31 87 ASP A C 1
ATOM 694 O O . ASP A 1 87 ? -9.475 15.864 -9.732 1.00 85.31 87 ASP A O 1
ATOM 698 N N . GLY A 1 88 ? -10.305 13.797 -10.003 1.00 84.38 88 GLY A N 1
ATOM 699 C CA . GLY A 1 88 ? -11.395 14.140 -10.914 1.00 84.38 88 GLY A CA 1
ATOM 700 C C . GLY A 1 88 ? -11.013 14.211 -12.396 1.00 84.38 88 GLY A C 1
ATOM 701 O O . GLY A 1 88 ? -11.901 14.440 -13.221 1.00 84.38 88 GLY A O 1
ATOM 702 N N . PHE A 1 89 ? -9.749 13.988 -12.770 1.00 80.88 89 PHE A N 1
ATOM 703 C CA . PHE A 1 89 ? -9.324 14.016 -14.171 1.00 80.88 89 PHE A CA 1
ATOM 704 C C . PHE A 1 89 ? -9.465 12.629 -14.811 1.00 80.88 89 PHE A C 1
ATOM 706 O O . PHE A 1 89 ? -8.924 11.627 -14.341 1.00 80.88 89 PHE A O 1
ATOM 713 N N . GLY A 1 90 ? -10.225 12.567 -15.906 1.00 77.62 90 GLY A N 1
ATOM 714 C CA . GLY A 1 90 ? -10.311 11.385 -16.762 1.00 77.62 90 GLY A CA 1
ATOM 715 C C . GLY A 1 90 ? -9.227 11.396 -17.839 1.00 77.62 90 GLY A C 1
ATOM 716 O O . GLY A 1 90 ? -8.726 12.451 -18.213 1.00 77.62 90 GLY A O 1
ATOM 717 N N . LEU A 1 91 ? -8.912 10.232 -18.407 1.00 75.19 91 LEU A N 1
ATOM 718 C CA . LEU A 1 91 ? -7.879 10.102 -19.448 1.00 75.19 91 LEU A CA 1
ATOM 719 C C . LEU A 1 91 ? -8.179 10.904 -20.717 1.00 75.19 91 LEU A C 1
ATOM 721 O O . LEU A 1 91 ? -7.258 11.291 -21.412 1.00 75.19 91 LEU A O 1
ATOM 725 N N . ARG A 1 92 ? -9.454 11.216 -20.982 1.00 74.12 92 ARG A N 1
ATOM 726 C CA . ARG A 1 92 ? -9.884 12.106 -22.076 1.00 74.12 92 ARG A CA 1
ATOM 727 C C . ARG A 1 92 ? -9.398 13.554 -21.939 1.00 74.12 92 ARG A C 1
ATOM 729 O O . ARG A 1 92 ? -9.604 14.339 -22.858 1.00 74.12 92 ARG A O 1
ATOM 736 N N . PHE A 1 93 ? -8.860 13.928 -20.781 1.00 72.25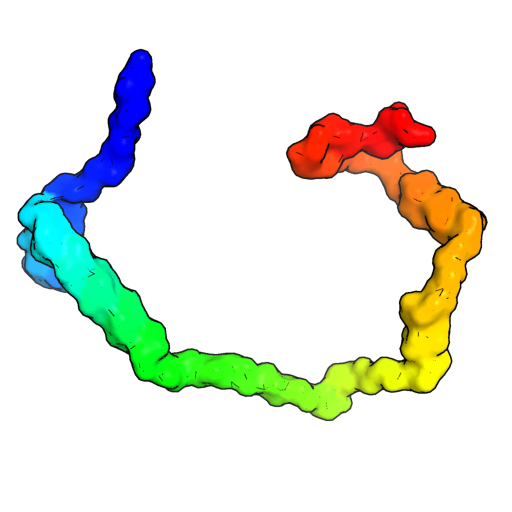 93 PHE A N 1
ATOM 737 C CA . PHE A 1 93 ? -8.273 15.244 -20.561 1.00 72.25 93 PHE A CA 1
ATOM 738 C C . PHE A 1 93 ? -6.887 15.393 -21.217 1.00 72.25 93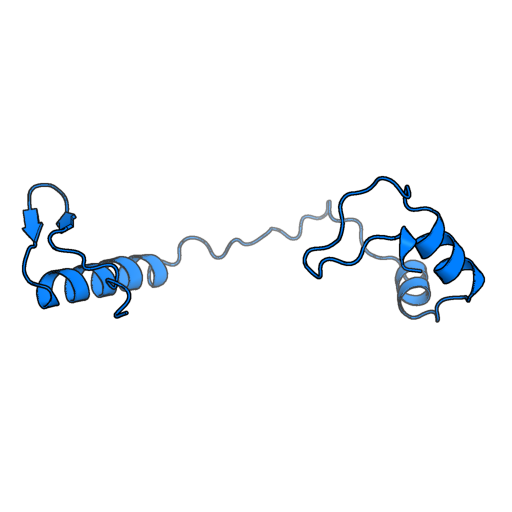 PHE A C 1
ATOM 740 O O . PHE A 1 93 ? -6.505 16.514 -21.545 1.00 72.25 93 PHE A O 1
ATOM 747 N N . PHE A 1 94 ? -6.154 14.288 -21.403 1.00 67.81 94 PHE A N 1
ATOM 748 C CA . PHE A 1 94 ? -4.795 14.241 -21.958 1.00 67.81 94 PHE A CA 1
ATOM 749 C C . PHE A 1 94 ? -4.785 13.669 -23.381 1.00 67.81 94 PHE A C 1
ATOM 751 O O . PHE A 1 94 ? -3.850 14.023 -24.134 1.00 67.81 94 PHE A O 1
#

Mean predicted aligned error: 17.24 Å

pLDDT: mean 77.7, std 11.44, range [44.06, 90.62]

Secondary structure (DSSP, 8-state):
----------EEETTEEE-SHHHHHHHHHHHHHHHHHS----------TTS-PPPHHHHHHHHSPPPHHHHHHHHHTS-TTSPPPTTS--GGG-

Radius of gyration: 26.12 Å; Cα contacts (8 Å, |Δi|>4): 32; chains: 1; bounding box: 45×44×59 Å

Foldseek 3Di:
DDPPDPDDQWDDDPPDIDRDPVVVVVVVCVVVVVVVVPCPDPPPPPPDPPPPDQDPVNVVVVPDDDDPVNVVCVLPVDDQPDQDDPVRDGSVVD

Organism: Acorus calamus (NCBI:tx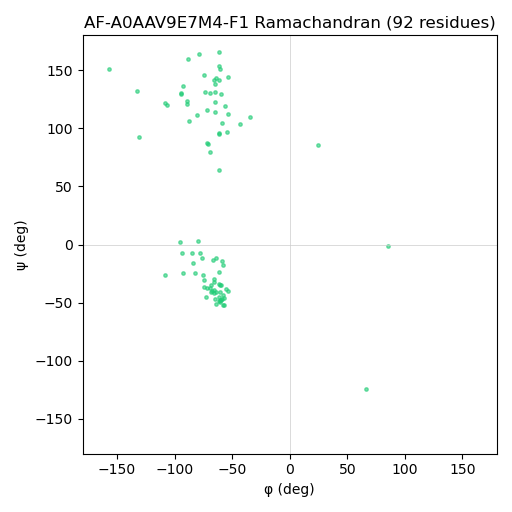id4465)

Sequence (94 aa):
MRRRINHIGAMHSGEQVLEAQEDIKQLLVSHFTLAYKKDRHRISVSVDEDLKKVTGHMWTDLEAPFSVNKVKKAVFDVALDKAPSPDGFGLRFF

Solvent-accessible surface area (backbone atoms only — not comparable to full-atom values): 6256 Å² total; per-residue (Å²): 136,84,77,84,69,93,75,76,66,63,48,77,61,86,93,45,76,37,58,53,64,67,58,47,50,52,50,51,52,52,51,51,52,52,62,68,66,46,82,72,63,74,80,72,69,70,82,46,91,82,57,82,74,82,48,75,66,56,53,52,62,68,73,48,80,82,49,70,68,58,53,52,47,65,64,68,75,51,68,72,81,52,79,50,48,100,88,67,59,39,68,82,79,115